Protein AF-A0A9D4CID9-F1 (afdb_monomer_lite)

InterPro domains:
  IPR012301 Malic enzyme, N-terminal domain [PF00390] (43-84)
  IPR046346 Aminoacid dehydrogenase-like, N-terminal domain superfamily [SSF53223] (2-84)

Sequence (84 aa):
MGIHGLLPPVIIDQDTQLARVMSNFNKRNTDIDKYIYLMALYDRNERLFYRALCEYTELMMPIVYTPTVGKVCQEYGLLYRKPR

Organism: Dreissena polymorpha (NCBI:txid45954)

Secondary structure (DSSP, 8-state):
---TTTS-S----HHHHHHHHHHHHHT-SSHHHHHHHHHHHHHH-HHHHHHHHHHTHHHHHHHHSTTHHHHHHHHGGG------

Foldseek 3Di:
DPCVPVDDPDDDDLVNVLVVLVVVLVPDDDLLSNLLSLVVCCVPPVPSSVVNCVVCVVPCVCSPDPPNVVVCVVVVVPSDDDDD

Structure (mmCIF, N/CA/C/O backbone):
data_AF-A0A9D4CID9-F1
#
_entry.id   AF-A0A9D4CID9-F1
#
loop_
_atom_site.group_PDB
_atom_site.id
_atom_site.type_symbol
_atom_site.label_atom_id
_atom_site.label_alt_id
_atom_site.label_comp_id
_atom_site.label_asym_id
_atom_site.label_entity_id
_atom_site.label_seq_id
_atom_site.pdbx_PDB_ins_code
_atom_site.Cartn_x
_atom_site.Cartn_y
_atom_site.Cartn_z
_atom_site.occupancy
_atom_site.B_iso_or_equiv
_atom_site.auth_seq_id
_atom_site.auth_comp_id
_atom_site.auth_asym_id
_atom_site.auth_atom_id
_atom_site.pdbx_PDB_model_num
ATOM 1 N N . MET A 1 1 ? 23.686 3.152 -14.154 1.00 69.81 1 MET A N 1
ATOM 2 C CA . MET A 1 1 ? 23.184 2.984 -12.771 1.00 69.81 1 MET A CA 1
ATOM 3 C C . MET A 1 1 ? 23.548 1.580 -12.303 1.00 69.81 1 MET A C 1
ATOM 5 O O . MET A 1 1 ? 22.945 0.640 -12.794 1.00 69.81 1 MET A O 1
ATOM 9 N N . GLY A 1 2 ? 24.593 1.415 -11.484 1.00 83.75 2 GLY A N 1
ATOM 10 C CA . GLY A 1 2 ? 25.228 0.123 -11.150 1.00 83.75 2 GLY A CA 1
ATOM 11 C C . GLY A 1 2 ? 24.394 -0.817 -10.270 1.00 83.75 2 GLY A C 1
ATOM 12 O O . GLY A 1 2 ? 24.808 -1.158 -9.173 1.00 83.75 2 GLY A O 1
ATOM 13 N N . ILE A 1 3 ? 23.215 -1.215 -10.749 1.00 88.75 3 ILE A N 1
ATOM 14 C CA . ILE A 1 3 ? 22.260 -2.082 -10.038 1.00 88.75 3 ILE A CA 1
ATOM 15 C C . ILE A 1 3 ? 22.288 -3.540 -10.527 1.00 88.75 3 ILE A C 1
ATOM 17 O O . ILE A 1 3 ? 21.573 -4.388 -9.993 1.00 88.75 3 ILE A O 1
ATOM 21 N N . HIS A 1 4 ? 23.104 -3.848 -11.541 1.00 84.88 4 HIS A N 1
ATOM 22 C CA . HIS A 1 4 ? 23.303 -5.218 -12.012 1.00 84.88 4 HIS A CA 1
ATOM 23 C C . HIS A 1 4 ? 23.890 -6.084 -10.890 1.00 84.88 4 HIS A C 1
ATOM 25 O O . HIS A 1 4 ? 24.894 -5.721 -10.288 1.00 84.88 4 HIS A O 1
ATOM 31 N N . GLY A 1 5 ? 23.244 -7.218 -10.608 1.00 89.69 5 GLY A N 1
ATOM 32 C CA . GLY A 1 5 ? 23.607 -8.122 -9.510 1.00 89.69 5 GLY A CA 1
ATOM 33 C C . GLY A 1 5 ? 22.897 -7.843 -8.179 1.00 89.69 5 GLY A C 1
ATOM 34 O O . GLY A 1 5 ? 22.918 -8.704 -7.308 1.00 89.69 5 GLY A O 1
ATOM 35 N N . LEU A 1 6 ? 22.220 -6.694 -8.027 1.00 90.69 6 LEU A N 1
ATOM 36 C CA . LEU A 1 6 ? 21.428 -6.366 -6.826 1.00 90.69 6 LEU A CA 1
ATOM 37 C C . LEU A 1 6 ? 19.945 -6.740 -6.953 1.00 90.69 6 LEU A C 1
ATOM 39 O O . LEU A 1 6 ? 19.220 -6.772 -5.961 1.00 90.69 6 LEU A O 1
ATOM 43 N N . LEU A 1 7 ? 19.487 -6.994 -8.178 1.00 89.31 7 LEU A N 1
ATOM 44 C CA . LEU A 1 7 ? 18.117 -7.383 -8.486 1.00 89.31 7 LEU A CA 1
ATOM 45 C C . LEU A 1 7 ? 18.088 -8.822 -9.012 1.00 89.31 7 LEU A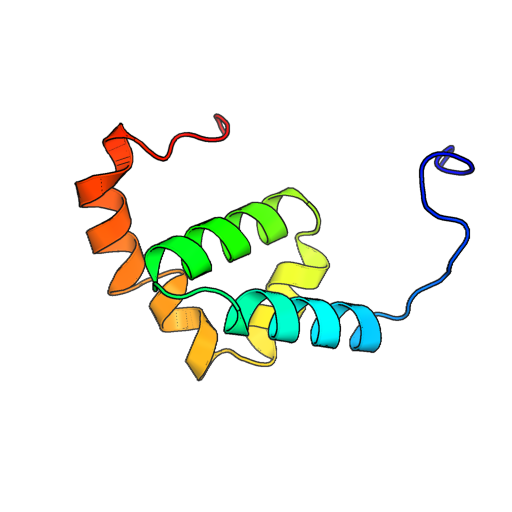 C 1
ATOM 47 O O . LEU A 1 7 ? 19.045 -9.244 -9.670 1.00 89.31 7 LEU A O 1
ATOM 51 N N . PRO A 1 8 ? 16.990 -9.565 -8.780 1.00 89.75 8 PRO A N 1
ATOM 52 C CA . PRO A 1 8 ? 16.772 -10.842 -9.444 1.00 89.75 8 PRO A CA 1
ATOM 53 C C . PRO A 1 8 ? 16.926 -10.703 -10.970 1.00 89.75 8 PRO A C 1
ATOM 55 O O . PRO A 1 8 ? 16.541 -9.664 -11.514 1.00 89.75 8 PRO A O 1
ATOM 58 N N . PRO A 1 9 ? 17.439 -11.727 -11.679 1.00 89.25 9 PRO A N 1
ATOM 59 C CA . PRO A 1 9 ? 17.703 -11.677 -13.119 1.00 89.25 9 PRO A CA 1
ATOM 60 C C . PRO A 1 9 ? 16.410 -11.830 -13.941 1.00 89.25 9 PRO A C 1
ATOM 62 O O . PRO A 1 9 ? 16.299 -12.692 -14.808 1.00 89.25 9 PRO A O 1
ATOM 65 N N . VAL A 1 10 ? 15.393 -11.026 -13.631 1.00 91.31 10 VAL A N 1
ATOM 66 C CA . VAL A 1 10 ? 14.073 -11.062 -14.262 1.00 91.31 10 VAL A CA 1
ATOM 67 C C . VAL A 1 10 ? 13.626 -9.636 -14.541 1.00 91.31 10 VAL A C 1
ATOM 69 O O . VAL A 1 10 ? 13.583 -8.798 -13.640 1.00 91.31 10 VAL A O 1
ATOM 72 N N . ILE A 1 11 ? 13.246 -9.378 -15.789 1.00 90.19 11 ILE A N 1
ATOM 73 C CA . ILE A 1 11 ? 12.591 -8.133 -16.184 1.00 90.19 11 ILE A CA 1
ATOM 74 C C . ILE A 1 11 ? 11.090 -8.352 -16.038 1.00 90.19 11 ILE A C 1
ATOM 76 O O . ILE A 1 11 ? 10.540 -9.303 -16.585 1.00 90.19 11 ILE A O 1
ATOM 80 N N . ILE A 1 12 ? 10.442 -7.497 -15.253 1.00 92.62 12 ILE A N 1
ATOM 81 C CA . ILE A 1 12 ? 9.014 -7.592 -14.955 1.00 92.62 12 ILE A CA 1
ATOM 82 C C . ILE A 1 12 ? 8.369 -6.295 -15.421 1.00 92.62 12 ILE A C 1
ATOM 84 O O . ILE A 1 12 ? 8.806 -5.214 -15.018 1.00 92.62 12 ILE A O 1
ATOM 88 N N . ASP A 1 13 ? 7.340 -6.408 -16.252 1.00 94.62 13 ASP A N 1
ATOM 89 C CA . ASP A 1 13 ? 6.543 -5.273 -16.693 1.00 94.62 13 ASP A CA 1
ATOM 90 C C . ASP A 1 13 ? 5.669 -4.722 -15.552 1.00 94.62 13 ASP A C 1
ATOM 92 O O . ASP A 1 13 ? 5.471 -5.340 -14.498 1.00 94.62 13 ASP A O 1
ATOM 96 N N . GLN A 1 14 ? 5.151 -3.515 -15.748 1.00 92.44 14 GLN A N 1
ATOM 97 C CA . GLN A 1 14 ? 4.454 -2.805 -14.687 1.00 92.44 14 GLN A CA 1
ATOM 98 C C . GLN A 1 14 ? 3.054 -3.391 -14.392 1.00 92.44 14 GLN A C 1
ATOM 100 O O . GLN A 1 14 ? 2.587 -3.257 -13.260 1.00 92.44 14 GLN A O 1
ATOM 105 N N . ASP A 1 15 ? 2.418 -4.093 -15.338 1.00 95.62 15 ASP A N 1
ATOM 106 C CA . ASP A 1 15 ? 1.141 -4.790 -15.121 1.00 95.62 15 ASP A CA 1
ATOM 107 C C . ASP A 1 15 ? 1.332 -6.040 -14.263 1.00 95.62 15 ASP A C 1
ATOM 109 O O . ASP A 1 15 ? 0.615 -6.249 -13.282 1.00 95.62 15 ASP A O 1
ATOM 113 N N . THR A 1 16 ? 2.382 -6.818 -14.529 1.00 96.69 16 THR A N 1
ATOM 114 C CA . THR A 1 16 ? 2.753 -7.953 -13.677 1.00 96.69 16 THR A CA 1
ATOM 115 C C . THR A 1 16 ? 3.111 -7.494 -12.260 1.00 96.69 16 THR A C 1
ATOM 117 O O . THR A 1 16 ? 2.755 -8.147 -11.273 1.00 96.69 16 THR A O 1
ATOM 120 N N . GLN A 1 17 ? 3.800 -6.357 -12.119 1.00 96.50 17 GLN A N 1
ATOM 121 C CA . GLN A 1 17 ? 4.060 -5.762 -10.805 1.00 96.50 17 GLN A CA 1
ATOM 122 C C . GLN A 1 17 ? 2.762 -5.352 -10.096 1.00 96.50 17 GLN A C 1
ATOM 124 O O . GLN A 1 17 ? 2.610 -5.633 -8.906 1.00 96.50 17 GLN A O 1
ATOM 129 N N . LEU A 1 18 ? 1.816 -4.747 -10.816 1.00 97.38 18 LEU A N 1
ATOM 130 C CA . LEU A 1 18 ? 0.520 -4.336 -10.281 1.00 97.38 18 LEU A CA 1
ATOM 131 C C . LEU A 1 18 ? -0.325 -5.537 -9.823 1.00 97.38 18 LEU A C 1
ATOM 133 O O . LEU A 1 18 ? -0.862 -5.527 -8.715 1.00 97.38 18 LEU A O 1
ATOM 137 N N . ALA A 1 19 ? -0.361 -6.618 -10.605 1.00 97.44 19 ALA A N 1
ATOM 138 C CA . ALA A 1 19 ? -1.036 -7.860 -10.228 1.00 97.44 19 ALA A CA 1
ATOM 139 C C . ALA A 1 19 ? -0.456 -8.463 -8.934 1.00 97.44 19 ALA A C 1
ATOM 141 O O . ALA A 1 19 ? -1.192 -8.918 -8.052 1.00 97.44 19 ALA A O 1
ATOM 142 N N . ARG A 1 20 ? 0.874 -8.414 -8.764 1.00 97.00 20 ARG A N 1
ATOM 143 C CA . ARG A 1 20 ? 1.531 -8.828 -7.512 1.00 97.00 20 ARG A CA 1
ATOM 144 C C . ARG A 1 20 ? 1.164 -7.917 -6.348 1.00 97.00 20 ARG A C 1
ATOM 146 O O . ARG A 1 20 ? 1.005 -8.421 -5.235 1.00 97.00 20 ARG A O 1
ATOM 153 N N . VAL A 1 21 ? 1.040 -6.609 -6.577 1.00 97.69 21 VAL A N 1
ATOM 154 C CA . VAL A 1 21 ? 0.589 -5.670 -5.543 1.00 97.69 21 VAL A CA 1
ATOM 155 C C . VAL A 1 21 ? -0.808 -6.044 -5.065 1.00 97.69 21 VAL A C 1
ATOM 157 O O . VAL A 1 21 ? -0.999 -6.255 -3.868 1.00 97.69 21 VAL A O 1
ATOM 160 N N . MET A 1 22 ? -1.743 -6.255 -5.991 1.00 98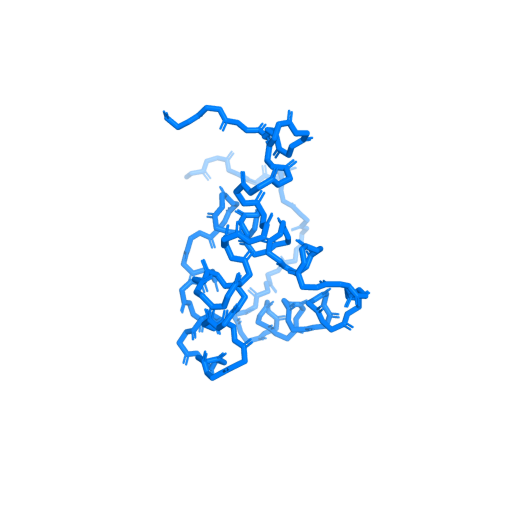.00 22 MET A N 1
ATOM 161 C CA . MET A 1 22 ? -3.114 -6.645 -5.658 1.00 98.00 22 MET A CA 1
ATOM 162 C C . MET A 1 22 ? -3.201 -7.997 -4.953 1.00 98.00 22 MET A C 1
ATOM 164 O O . MET A 1 22 ? -3.899 -8.125 -3.949 1.00 98.00 22 MET A O 1
ATOM 168 N N . SER A 1 23 ? -2.439 -8.999 -5.403 1.00 97.88 23 SER A N 1
ATOM 169 C CA . SER A 1 23 ? -2.389 -10.300 -4.725 1.00 97.88 23 SER A CA 1
ATOM 170 C C . SER A 1 23 ? -1.912 -10.173 -3.274 1.00 97.88 23 SER A C 1
ATOM 172 O O . SER A 1 23 ? -2.487 -10.780 -2.374 1.00 97.88 23 SER A O 1
ATOM 174 N N . ASN A 1 24 ? -0.877 -9.367 -3.022 1.00 97.50 24 ASN A N 1
ATOM 175 C CA . ASN A 1 24 ? -0.357 -9.160 -1.670 1.00 97.50 24 ASN A CA 1
ATOM 176 C C . ASN A 1 24 ? -1.274 -8.295 -0.803 1.00 97.50 24 ASN A C 1
ATOM 178 O O . ASN A 1 24 ? -1.356 -8.541 0.398 1.00 97.50 24 ASN A O 1
ATOM 182 N N . PHE A 1 25 ? -1.953 -7.315 -1.397 1.00 97.62 25 PHE A N 1
ATOM 183 C CA . PHE A 1 25 ? -2.949 -6.490 -0.723 1.00 97.62 25 PHE A CA 1
ATOM 184 C C . PHE A 1 25 ? -4.140 -7.336 -0.250 1.00 97.62 25 PHE A C 1
ATOM 186 O O . PHE A 1 25 ? -4.513 -7.274 0.919 1.00 97.62 25 PHE A O 1
ATOM 193 N N . ASN A 1 26 ? -4.674 -8.204 -1.116 1.00 96.88 26 ASN A N 1
ATOM 194 C CA . ASN A 1 26 ? -5.821 -9.063 -0.799 1.00 96.88 26 ASN A CA 1
ATOM 195 C C . ASN A 1 26 ? -5.510 -10.146 0.246 1.00 96.88 26 ASN A C 1
ATOM 197 O O . ASN A 1 26 ? -6.417 -10.633 0.911 1.00 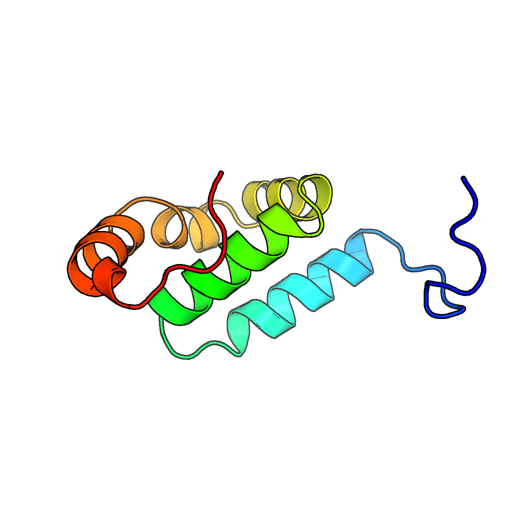96.88 26 ASN A O 1
ATOM 201 N N . LYS A 1 27 ? -4.235 -10.513 0.425 1.00 97.19 27 LYS A N 1
ATOM 202 C CA . LYS A 1 27 ? -3.793 -11.446 1.478 1.00 97.19 27 LYS A CA 1
ATOM 203 C C . LYS A 1 27 ? -3.761 -10.825 2.879 1.00 97.19 27 LYS A C 1
ATOM 205 O O . LYS A 1 27 ? -3.461 -11.530 3.839 1.00 97.19 27 LYS A O 1
ATOM 210 N N . ARG A 1 28 ? -3.980 -9.513 3.014 1.00 96.38 28 ARG A N 1
ATOM 211 C CA . ARG A 1 28 ? -3.983 -8.827 4.311 1.00 96.38 28 ARG A CA 1
ATOM 212 C C . ARG A 1 28 ? -5.365 -8.896 4.946 1.00 96.38 28 ARG A C 1
ATOM 214 O O . ARG A 1 28 ? -6.362 -8.567 4.309 1.00 96.38 28 ARG A O 1
ATOM 221 N N . ASN A 1 29 ? -5.389 -9.294 6.215 1.00 93.50 29 ASN A N 1
ATOM 222 C CA . ASN A 1 29 ? -6.623 -9.580 6.943 1.00 93.50 29 ASN A CA 1
ATOM 223 C C . ASN A 1 29 ? -7.289 -8.316 7.497 1.00 93.50 29 ASN A C 1
ATOM 225 O O . ASN A 1 29 ? -8.510 -8.276 7.605 1.00 93.50 29 ASN A O 1
ATOM 229 N N . THR A 1 30 ? -6.505 -7.289 7.836 1.00 94.12 30 THR A N 1
ATOM 230 C CA . THR A 1 30 ? -7.012 -6.046 8.431 1.00 94.12 30 THR A CA 1
ATOM 231 C C . THR A 1 30 ? -6.697 -4.828 7.567 1.00 94.12 30 THR A C 1
ATOM 233 O O . THR A 1 30 ? -5.745 -4.826 6.781 1.00 94.12 30 THR A O 1
ATOM 236 N N . ASP A 1 31 ? -7.476 -3.759 7.729 1.00 94.06 31 ASP A N 1
ATOM 237 C CA . ASP A 1 31 ? -7.224 -2.490 7.035 1.00 94.06 31 ASP A CA 1
ATOM 238 C C . ASP A 1 31 ? -5.909 -1.843 7.489 1.00 94.06 31 ASP A C 1
ATOM 240 O O . ASP A 1 31 ? -5.213 -1.225 6.686 1.00 94.06 31 ASP A O 1
ATOM 244 N N . ILE A 1 32 ? -5.509 -2.071 8.742 1.00 92.06 32 ILE A N 1
ATOM 245 C CA . ILE A 1 32 ? -4.209 -1.649 9.276 1.00 92.06 32 ILE A CA 1
ATOM 246 C C . ILE A 1 32 ? -3.072 -2.389 8.561 1.00 92.06 32 ILE A C 1
ATOM 248 O O . ILE A 1 32 ? -2.124 -1.760 8.094 1.00 92.06 32 ILE A O 1
ATOM 252 N N . ASP A 1 33 ? -3.179 -3.708 8.377 1.00 93.25 33 ASP A N 1
ATOM 253 C CA . ASP A 1 33 ? -2.184 -4.482 7.624 1.00 93.25 33 ASP A CA 1
ATOM 254 C C . ASP A 1 33 ? -2.077 -4.021 6.165 1.00 93.25 33 ASP A C 1
ATOM 256 O O . ASP A 1 33 ? -0.979 -3.957 5.598 1.00 93.25 33 ASP A O 1
ATOM 260 N N . LYS A 1 34 ? -3.218 -3.692 5.547 1.00 96.06 34 LYS A N 1
ATOM 261 C CA . LYS A 1 34 ? -3.275 -3.127 4.194 1.00 96.06 34 LYS A CA 1
ATOM 262 C C . LYS A 1 34 ? -2.608 -1.754 4.143 1.00 96.06 34 LYS A C 1
ATOM 264 O O . LYS A 1 34 ? -1.806 -1.517 3.242 1.00 96.06 34 LYS A O 1
ATOM 269 N N . TYR A 1 35 ? -2.864 -0.887 5.121 1.00 94.56 35 TYR A N 1
ATOM 270 C CA . TYR A 1 35 ? -2.207 0.413 5.245 1.00 94.56 35 TYR A CA 1
ATOM 271 C C . TYR A 1 35 ? -0.687 0.261 5.366 1.00 94.56 35 TYR A C 1
ATOM 273 O O . TYR A 1 35 ? 0.058 0.833 4.573 1.00 94.56 35 TYR A O 1
ATOM 281 N N . ILE A 1 36 ? -0.215 -0.584 6.287 1.00 92.88 36 ILE A N 1
ATOM 282 C CA . ILE A 1 36 ? 1.213 -0.866 6.496 1.00 92.88 36 ILE A CA 1
ATOM 283 C C . ILE A 1 36 ? 1.865 -1.392 5.212 1.00 92.88 36 ILE A C 1
ATOM 285 O O . ILE A 1 36 ? 3.009 -1.048 4.895 1.00 92.88 36 ILE A O 1
ATOM 289 N N . TYR A 1 37 ? 1.157 -2.246 4.471 1.00 96.00 37 TYR A N 1
ATOM 290 C CA . TYR A 1 37 ? 1.621 -2.763 3.190 1.00 96.00 37 TYR A CA 1
ATOM 291 C C . TYR A 1 37 ? 1.755 -1.656 2.135 1.00 96.00 37 TYR A C 1
ATOM 293 O O . TYR A 1 37 ? 2.798 -1.578 1.480 1.00 96.00 37 TYR A O 1
ATOM 301 N N . LEU A 1 38 ? 0.738 -0.801 1.999 1.00 95.94 38 LEU A N 1
ATOM 302 C CA . LEU A 1 38 ? 0.725 0.306 1.044 1.00 95.94 38 LEU A CA 1
ATOM 303 C C . LEU A 1 38 ? 1.784 1.365 1.370 1.00 95.94 38 LEU A C 1
ATOM 305 O O . LEU A 1 38 ? 2.497 1.788 0.465 1.00 95.94 38 LEU A O 1
ATOM 309 N N . MET A 1 39 ? 1.977 1.718 2.642 1.00 94.38 39 MET A N 1
ATOM 310 C CA . MET A 1 39 ? 3.056 2.626 3.057 1.00 94.38 39 MET A CA 1
ATOM 311 C C . MET A 1 39 ? 4.438 2.031 2.761 1.00 94.38 39 MET A C 1
ATOM 313 O O . MET A 1 39 ? 5.315 2.699 2.225 1.00 94.38 39 MET A O 1
ATOM 317 N N . ALA A 1 40 ? 4.622 0.729 2.995 1.00 94.38 40 ALA A N 1
ATOM 318 C CA . ALA A 1 40 ? 5.874 0.069 2.640 1.00 94.38 40 ALA A CA 1
ATOM 319 C C . ALA A 1 40 ? 6.090 -0.026 1.116 1.00 94.38 40 ALA A C 1
ATOM 321 O O . ALA A 1 40 ? 7.230 -0.131 0.663 1.00 94.38 40 ALA A O 1
ATOM 322 N N . LEU A 1 41 ? 5.019 -0.058 0.314 1.00 96.44 41 LEU A N 1
ATOM 323 C CA . LEU A 1 41 ? 5.108 0.031 -1.144 1.00 96.44 41 LEU A CA 1
ATOM 324 C C . LEU A 1 41 ? 5.505 1.444 -1.579 1.00 96.44 41 LEU A C 1
ATOM 326 O O . LEU A 1 41 ? 6.400 1.559 -2.414 1.00 96.44 41 LEU A O 1
ATOM 330 N N . TYR A 1 42 ? 4.896 2.472 -0.986 1.00 95.69 42 TYR A N 1
ATOM 331 C CA . TYR A 1 42 ? 5.240 3.876 -1.209 1.00 95.69 42 TYR A CA 1
ATOM 332 C C . TYR A 1 42 ? 6.738 4.125 -0.981 1.00 95.69 42 TYR A C 1
ATOM 334 O O . TYR A 1 42 ? 7.413 4.621 -1.879 1.00 95.69 42 TYR A O 1
ATOM 342 N N . ASP A 1 43 ? 7.286 3.633 0.135 1.00 93.50 43 ASP A N 1
ATOM 343 C CA . ASP A 1 43 ? 8.712 3.773 0.466 1.00 93.50 43 ASP A CA 1
ATOM 344 C C . ASP A 1 43 ? 9.661 3.054 -0.511 1.00 93.50 43 ASP A C 1
ATOM 346 O O . ASP A 1 43 ? 10.806 3.469 -0.693 1.00 93.50 43 ASP A O 1
ATOM 350 N N . ARG A 1 44 ? 9.236 1.926 -1.101 1.00 93.88 44 ARG A N 1
ATOM 351 C CA . ARG A 1 44 ? 10.090 1.114 -1.991 1.00 93.88 44 ARG A CA 1
ATOM 352 C C . ARG A 1 44 ? 9.993 1.525 -3.455 1.00 93.88 44 ARG A C 1
ATOM 354 O O . ARG A 1 44 ? 10.972 1.395 -4.184 1.00 93.88 44 ARG A O 1
ATOM 361 N N . ASN A 1 45 ? 8.801 1.900 -3.912 1.00 95.44 45 ASN A N 1
ATOM 362 C CA . ASN A 1 45 ? 8.525 2.221 -5.306 1.00 95.44 45 ASN A CA 1
ATOM 363 C C . ASN A 1 45 ? 7.289 3.125 -5.405 1.00 95.44 45 ASN A C 1
ATOM 365 O O . ASN A 1 45 ? 6.170 2.666 -5.650 1.00 95.44 45 ASN A O 1
ATOM 369 N N . GLU A 1 46 ? 7.524 4.425 -5.259 1.00 96.25 46 GLU A N 1
ATOM 370 C CA . GLU A 1 46 ? 6.503 5.470 -5.316 1.00 96.25 46 GLU A CA 1
ATOM 371 C C . GLU A 1 46 ? 5.703 5.451 -6.632 1.00 96.25 46 GLU A C 1
ATOM 373 O O . GLU A 1 46 ? 4.479 5.581 -6.630 1.00 96.25 46 GLU A O 1
ATOM 378 N N . ARG A 1 47 ? 6.359 5.181 -7.770 1.00 96.88 47 ARG A N 1
ATOM 379 C CA .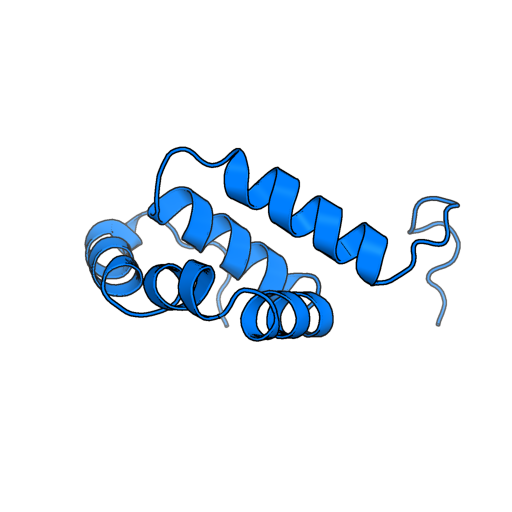 ARG A 1 47 ? 5.681 5.092 -9.075 1.00 96.88 47 ARG A CA 1
ATOM 380 C C . ARG A 1 47 ? 4.677 3.939 -9.125 1.00 96.88 47 ARG A C 1
ATOM 382 O O . ARG A 1 47 ? 3.597 4.087 -9.694 1.00 96.88 47 ARG A O 1
ATOM 389 N N . LEU A 1 48 ? 5.030 2.783 -8.565 1.00 97.19 48 LEU A N 1
ATOM 390 C CA . LEU A 1 48 ? 4.128 1.633 -8.506 1.00 97.19 48 LEU A CA 1
ATOM 391 C C . LEU A 1 48 ? 3.003 1.853 -7.489 1.00 97.19 48 LEU A C 1
ATOM 393 O O . LEU A 1 48 ? 1.875 1.451 -7.762 1.00 97.19 48 LEU A O 1
ATOM 397 N N . PHE A 1 49 ? 3.287 2.526 -6.369 1.00 97.75 49 PHE A N 1
ATOM 398 C CA . PHE A 1 49 ? 2.265 2.945 -5.410 1.00 97.75 49 PHE A CA 1
ATOM 399 C C . PHE A 1 49 ? 1.196 3.815 -6.078 1.00 97.75 49 PHE A C 1
ATOM 401 O O . PHE A 1 49 ? 0.022 3.454 -6.049 1.00 97.75 49 PHE A O 1
ATOM 408 N N . TYR A 1 50 ? 1.590 4.905 -6.744 1.00 97.62 50 TYR A N 1
ATOM 409 C CA . TYR A 1 50 ? 0.623 5.795 -7.389 1.00 97.62 50 TYR A CA 1
ATOM 410 C C . TYR A 1 50 ? -0.106 5.129 -8.554 1.00 97.62 50 TYR A C 1
ATOM 412 O O . TYR A 1 50 ? -1.300 5.354 -8.715 1.00 97.62 50 TYR A O 1
ATOM 420 N N . ARG A 1 51 ? 0.555 4.253 -9.324 1.00 97.25 51 ARG A N 1
ATOM 421 C CA . ARG A 1 51 ? -0.145 3.462 -10.349 1.00 97.25 51 ARG A CA 1
ATOM 422 C C . ARG A 1 51 ? -1.245 2.593 -9.738 1.00 97.25 51 ARG A C 1
ATOM 424 O O . ARG A 1 51 ? -2.354 2.589 -10.255 1.00 97.25 51 ARG A O 1
ATOM 431 N N . ALA A 1 52 ? -0.947 1.873 -8.655 1.00 97.62 52 ALA A N 1
ATOM 432 C CA . ALA A 1 52 ? -1.931 1.024 -7.988 1.00 97.62 52 ALA A CA 1
ATOM 433 C C . ALA A 1 52 ? -3.078 1.834 -7.377 1.00 97.62 52 ALA A C 1
ATOM 435 O O . ALA A 1 52 ? -4.233 1.433 -7.488 1.00 97.62 52 ALA A O 1
ATOM 436 N N . LEU A 1 53 ? -2.756 2.983 -6.781 1.00 97.06 53 LEU A N 1
ATOM 437 C CA . LEU A 1 53 ? -3.744 3.865 -6.183 1.00 97.06 53 LEU A CA 1
ATOM 438 C C . LEU A 1 53 ? -4.684 4.456 -7.236 1.00 97.06 53 LEU A C 1
ATOM 440 O O . LEU A 1 53 ? -5.882 4.464 -7.001 1.00 97.06 53 LEU A O 1
ATOM 444 N N . CYS A 1 54 ? -4.175 4.877 -8.399 1.00 97.06 54 CYS A N 1
ATOM 445 C CA . CYS A 1 54 ? -5.021 5.349 -9.496 1.00 97.06 54 CYS A CA 1
ATOM 446 C C . CYS A 1 54 ? -5.929 4.238 -10.044 1.00 97.06 54 CYS A C 1
ATOM 448 O O . CYS A 1 54 ? -7.128 4.462 -10.189 1.00 97.06 54 CYS A O 1
ATOM 450 N N . GLU A 1 55 ? -5.384 3.043 -10.300 1.00 97.81 55 GLU A N 1
ATOM 451 C CA . GLU A 1 55 ? -6.149 1.913 -10.854 1.00 97.81 55 GLU A CA 1
ATOM 452 C C . GLU A 1 55 ? -7.264 1.445 -9.903 1.00 97.81 55 GLU A C 1
AT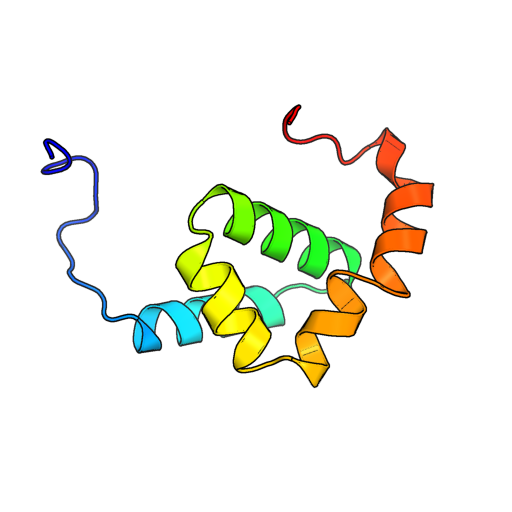OM 454 O O . GLU A 1 55 ? -8.388 1.186 -10.323 1.00 97.81 55 GLU A O 1
ATOM 459 N N . TYR A 1 56 ? -6.968 1.365 -8.603 1.00 97.31 56 TYR A N 1
ATOM 460 C CA . TYR A 1 56 ? -7.868 0.821 -7.582 1.00 97.31 56 TYR A CA 1
ATOM 461 C C . TYR A 1 56 ? -8.277 1.884 -6.560 1.00 97.31 56 TYR A C 1
ATOM 463 O O . TYR A 1 56 ? -8.310 1.620 -5.355 1.00 97.31 56 TYR A O 1
ATOM 471 N N . THR A 1 57 ? -8.590 3.092 -7.041 1.00 96.31 57 THR A N 1
ATOM 472 C CA . THR A 1 57 ? -8.853 4.274 -6.200 1.00 96.31 57 THR A CA 1
ATOM 473 C C . THR A 1 57 ? -9.924 3.992 -5.148 1.00 96.31 57 THR A C 1
ATOM 475 O O . THR A 1 57 ? -9.677 4.183 -3.960 1.00 96.31 57 THR A O 1
ATOM 478 N N . GLU A 1 58 ? -11.085 3.472 -5.548 1.00 95.69 58 GLU A N 1
ATOM 479 C CA . GLU A 1 58 ? -12.212 3.220 -4.635 1.00 95.69 58 GLU A CA 1
ATOM 480 C C . GLU A 1 58 ? -11.865 2.233 -3.511 1.00 95.69 58 GLU A C 1
ATOM 482 O O . GLU A 1 58 ? -12.347 2.358 -2.387 1.00 95.69 58 GLU A O 1
ATOM 487 N N . LEU A 1 59 ? -10.985 1.275 -3.800 1.00 95.81 59 LEU A N 1
ATOM 488 C CA . LEU A 1 59 ? -10.582 0.222 -2.874 1.00 95.81 59 LEU A CA 1
ATOM 489 C C . LEU A 1 59 ? -9.409 0.645 -1.977 1.00 95.81 59 LEU A C 1
ATOM 491 O O . LEU A 1 59 ? -9.349 0.241 -0.816 1.00 95.81 59 LEU A O 1
ATOM 495 N N . MET A 1 60 ? -8.476 1.456 -2.485 1.00 96.81 60 MET A N 1
ATOM 496 C CA . MET A 1 60 ? -7.263 1.846 -1.756 1.00 96.81 60 MET A CA 1
ATOM 497 C C . MET A 1 60 ? -7.384 3.181 -1.015 1.00 96.81 60 MET A C 1
ATOM 499 O O . MET A 1 60 ? -6.778 3.328 0.047 1.00 96.81 60 MET A O 1
ATOM 503 N N . MET A 1 61 ? -8.180 4.136 -1.508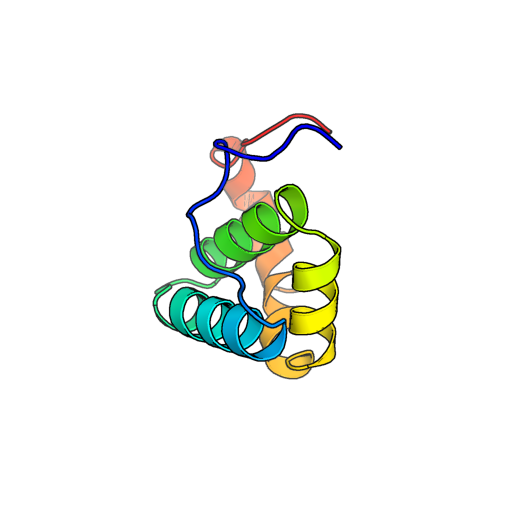 1.00 95.88 61 MET A N 1
ATOM 504 C CA . MET A 1 61 ? -8.399 5.429 -0.845 1.00 95.88 61 MET A CA 1
ATOM 505 C C . MET A 1 61 ? -8.866 5.319 0.613 1.00 95.88 61 MET A C 1
ATOM 507 O O . MET A 1 61 ? -8.250 5.971 1.464 1.00 95.88 61 MET A O 1
ATOM 511 N N . PRO A 1 62 ? -9.869 4.485 0.963 1.00 96.38 62 PRO A N 1
ATOM 512 C CA . PRO A 1 62 ? -10.303 4.375 2.355 1.00 96.38 62 PRO A CA 1
ATOM 513 C C . PRO A 1 62 ? -9.254 3.729 3.274 1.00 96.38 62 PRO A C 1
ATOM 515 O O . PRO A 1 62 ? -9.317 3.867 4.500 1.00 96.38 62 PRO A O 1
ATOM 518 N N . ILE A 1 63 ? -8.271 3.033 2.694 1.00 96.38 63 ILE A N 1
ATOM 519 C CA . ILE A 1 63 ? -7.143 2.453 3.422 1.00 96.38 63 ILE A CA 1
ATOM 520 C C . ILE A 1 63 ? -6.072 3.508 3.694 1.00 96.38 63 ILE A C 1
ATOM 522 O O . ILE A 1 63 ? -5.590 3.583 4.815 1.00 96.38 63 ILE A O 1
ATOM 526 N N . VAL A 1 64 ? -5.681 4.325 2.709 1.00 94.25 64 VAL A N 1
ATOM 527 C CA . VAL A 1 64 ? -4.577 5.293 2.886 1.00 94.25 64 VAL A CA 1
ATOM 528 C C . VAL A 1 64 ? -4.986 6.588 3.586 1.00 94.25 64 VAL A C 1
ATOM 530 O O . VAL A 1 64 ? -4.127 7.272 4.139 1.00 94.25 64 VAL A O 1
ATOM 533 N N . TYR A 1 65 ? -6.275 6.927 3.562 1.00 87.69 65 TYR A N 1
ATOM 534 C CA . TYR A 1 65 ? -6.813 8.143 4.163 1.00 87.69 65 TYR A CA 1
ATOM 535 C C . TYR A 1 65 ? -7.885 7.778 5.197 1.00 87.69 65 TYR A C 1
ATOM 537 O O . TYR A 1 65 ? -7.607 7.040 6.140 1.00 87.69 65 TYR A O 1
ATOM 545 N N . THR A 1 66 ? -9.112 8.266 5.079 1.00 85.81 66 THR A N 1
ATOM 546 C CA . THR A 1 66 ? -10.177 8.010 6.054 1.00 85.81 66 THR A CA 1
ATOM 547 C C . THR A 1 66 ? -11.002 6.768 5.692 1.00 85.81 66 THR A C 1
ATOM 549 O O . THR A 1 66 ? -11.322 6.581 4.523 1.00 85.81 66 THR A O 1
ATOM 552 N N . PRO A 1 67 ? -11.401 5.919 6.663 1.00 90.81 67 PRO A N 1
ATOM 553 C CA . PRO A 1 67 ? -11.229 6.052 8.117 1.00 90.81 67 PRO A CA 1
ATOM 554 C C . PRO A 1 67 ? -9.940 5.413 8.673 1.00 90.81 67 PRO A C 1
ATOM 556 O O . PRO A 1 67 ? -9.639 5.570 9.858 1.00 90.81 67 PRO A O 1
ATOM 559 N N . THR A 1 68 ? -9.194 4.668 7.857 1.00 90.38 68 THR A N 1
ATOM 560 C CA . THR A 1 68 ? -8.126 3.774 8.330 1.00 90.38 68 THR A CA 1
ATOM 561 C C . THR A 1 68 ? -6.942 4.525 8.929 1.00 90.38 68 THR A C 1
ATOM 563 O O . THR A 1 68 ? -6.484 4.145 10.004 1.00 90.38 68 THR A O 1
ATOM 566 N N . VAL A 1 69 ? -6.500 5.634 8.321 1.00 86.81 69 VAL A N 1
ATOM 567 C CA . VAL A 1 69 ? -5.396 6.451 8.852 1.00 86.81 69 VAL A CA 1
ATOM 568 C C . VAL A 1 69 ? -5.705 6.970 10.254 1.00 86.81 69 VAL A C 1
ATOM 570 O O . VAL A 1 69 ? -4.812 7.028 11.084 1.00 86.81 69 VAL A O 1
ATOM 573 N N . GLY A 1 70 ? -6.972 7.275 10.557 1.00 86.31 70 GLY A N 1
ATOM 574 C CA . GLY A 1 70 ? -7.388 7.734 11.882 1.00 86.31 70 GLY A CA 1
ATOM 575 C C . GLY A 1 70 ? -7.215 6.654 12.950 1.00 86.31 70 GLY A C 1
ATOM 576 O O . GLY A 1 70 ? -6.629 6.923 13.996 1.00 86.31 70 GLY A O 1
ATOM 577 N N . LYS A 1 71 ? -7.656 5.421 12.663 1.00 87.56 71 LYS A N 1
ATOM 578 C CA . LYS A 1 71 ? -7.453 4.258 13.550 1.00 87.56 71 LYS A CA 1
ATOM 579 C C . LYS A 1 71 ? -5.973 3.966 13.735 1.00 87.56 71 LYS A C 1
ATOM 581 O O . LYS A 1 71 ? -5.482 3.824 14.847 1.00 87.56 71 LYS A O 1
ATOM 586 N N . VAL A 1 72 ? -5.251 3.963 12.623 1.00 86.25 72 VAL A N 1
ATOM 587 C CA . VAL A 1 72 ? -3.813 3.764 12.606 1.00 86.25 72 VAL A CA 1
ATOM 588 C C . VAL A 1 72 ? -3.127 4.839 13.454 1.00 86.25 72 VAL A C 1
ATOM 590 O O . VAL A 1 72 ? -2.308 4.473 14.280 1.00 86.25 72 VAL A O 1
ATOM 593 N N . CYS A 1 73 ? -3.490 6.125 13.348 1.00 83.19 73 CYS A N 1
ATOM 594 C CA . CYS A 1 73 ? -2.969 7.222 14.178 1.00 83.19 73 CYS A CA 1
ATOM 595 C C . CYS A 1 73 ? -3.242 7.035 15.682 1.00 83.19 73 CYS A C 1
ATOM 597 O O . CYS A 1 73 ? -2.398 7.398 16.498 1.00 83.19 73 CYS A O 1
ATOM 599 N N . GLN A 1 74 ? -4.390 6.459 16.050 1.00 82.69 74 GLN A N 1
ATOM 600 C CA . GLN A 1 74 ? -4.724 6.130 17.443 1.00 82.69 74 GLN A CA 1
ATOM 601 C C . GLN A 1 74 ? -3.865 4.976 17.979 1.00 82.69 74 GLN A C 1
ATOM 603 O O . GLN A 1 74 ? -3.452 4.996 19.136 1.00 82.69 74 GLN A O 1
ATOM 608 N N . GLU A 1 75 ? -3.549 4.002 17.127 1.00 79.12 75 GLU A N 1
ATOM 609 C CA . GLU A 1 75 ? -2.704 2.846 17.451 1.00 79.12 75 GLU A CA 1
ATOM 610 C C . GLU A 1 75 ? -1.196 3.104 17.189 1.00 79.12 75 GLU A C 1
ATOM 612 O O . GLU A 1 75 ? -0.337 2.296 17.551 1.00 79.12 75 GLU A O 1
ATOM 617 N N . TYR A 1 76 ? -0.845 4.253 16.588 1.00 62.94 76 TYR A N 1
ATOM 618 C CA . TYR A 1 76 ? 0.448 4.534 15.928 1.00 62.94 76 TYR A CA 1
ATOM 619 C C . TYR A 1 76 ? 1.649 4.626 16.863 1.00 62.94 76 TYR A C 1
ATOM 621 O O . TYR A 1 76 ? 2.782 4.652 16.382 1.00 62.94 76 TYR A O 1
ATOM 629 N N . GLY A 1 77 ? 1.444 4.617 18.183 1.00 59.69 77 GLY A N 1
ATOM 630 C CA . GLY A 1 77 ? 2.547 4.473 19.136 1.00 59.69 77 GLY A CA 1
ATOM 631 C C . GLY A 1 77 ? 3.419 3.234 18.862 1.00 59.69 77 GLY A C 1
ATOM 632 O O . GLY A 1 77 ? 4.579 3.211 19.257 1.00 59.69 77 GLY A O 1
ATOM 633 N N . LEU A 1 78 ? 2.893 2.232 18.139 1.00 55.56 78 LEU A N 1
ATOM 634 C CA . LEU A 1 78 ? 3.538 0.939 17.876 1.00 55.56 78 LEU A CA 1
ATOM 635 C C . LEU A 1 78 ? 3.998 0.716 16.417 1.00 55.56 78 LEU A C 1
ATOM 637 O O . LEU A 1 78 ? 4.674 -0.273 16.142 1.00 55.56 78 LEU A O 1
ATOM 641 N N . LEU A 1 79 ? 3.652 1.596 15.466 1.00 59.97 79 LEU A N 1
ATOM 642 C CA . LEU A 1 79 ? 3.792 1.342 14.014 1.00 59.97 79 LEU A CA 1
ATOM 643 C C . LEU A 1 79 ? 4.956 2.085 13.331 1.00 59.97 79 LEU A C 1
ATOM 645 O O . LEU A 1 79 ? 5.065 2.106 12.102 1.00 59.97 79 LEU A O 1
ATOM 649 N N . TYR A 1 80 ? 5.849 2.681 14.118 1.00 59.03 80 TYR A N 1
ATOM 650 C CA . TYR A 1 80 ? 6.994 3.446 13.631 1.00 59.03 80 TYR A CA 1
ATOM 651 C C . TYR A 1 80 ? 7.947 2.581 12.780 1.00 59.03 80 TYR A C 1
ATOM 653 O O . TYR A 1 80 ? 8.544 1.629 13.279 1.00 59.03 80 TYR A O 1
ATOM 661 N N . ARG A 1 81 ? 8.109 2.907 11.487 1.00 62.47 81 ARG A N 1
ATOM 662 C CA . ARG A 1 81 ? 9.003 2.170 10.567 1.00 62.47 81 ARG A CA 1
ATOM 663 C C . ARG A 1 81 ? 10.228 2.957 10.107 1.00 62.47 81 ARG A C 1
ATOM 665 O O . ARG A 1 81 ? 11.308 2.375 10.071 1.00 62.47 81 ARG A O 1
ATOM 672 N N . LYS A 1 82 ? 10.094 4.247 9.782 1.00 60.88 82 LYS A N 1
ATOM 673 C CA . LYS A 1 82 ? 11.210 5.160 9.471 1.00 60.88 82 LYS A CA 1
ATOM 674 C C . LYS A 1 82 ? 10.818 6.619 9.755 1.00 60.88 82 LYS A C 1
ATOM 676 O O . LYS A 1 82 ? 9.674 6.974 9.465 1.00 60.88 82 LYS A O 1
ATOM 681 N N . PRO A 1 83 ? 11.737 7.465 10.262 1.00 56.84 83 PRO A N 1
ATOM 682 C CA . PRO A 1 83 ? 11.568 8.915 10.203 1.00 56.84 83 PRO A CA 1
ATOM 683 C C . PRO A 1 83 ? 11.571 9.375 8.739 1.00 56.84 83 PRO A C 1
ATOM 685 O O . PRO A 1 83 ? 12.354 8.861 7.937 1.00 56.84 83 PRO A O 1
ATOM 688 N N . ARG A 1 84 ? 10.693 10.325 8.410 1.00 58.91 84 ARG A N 1
ATOM 689 C CA . ARG A 1 84 ? 10.757 11.110 7.172 1.00 58.91 84 ARG A CA 1
ATOM 690 C C . ARG A 1 84 ? 11.411 12.448 7.467 1.00 58.91 84 ARG A C 1
ATOM 692 O O . ARG A 1 84 ? 11.111 12.990 8.554 1.00 58.91 84 ARG A O 1
#

pLDDT: mean 89.56, std 11.5, range [55.56, 98.0]

Radius of gyration: 14.38 Å; chains: 1; bounding box: 37×23×36 Å